Protein AF-T1AXF8-F1 (afdb_monomer)

Mean predicted aligned error: 5.65 Å

pLDDT: mean 91.56, std 10.13, range [46.75, 98.69]

Nearest PDB structures (foldseek):
  6xp2-assembly1_A  TM=9.224E-01  e=2.273E-07  Homo sapiens
  6xp0-assembly1_A-2  TM=9.228E-01  e=2.417E-07  Homo sapiens
  5uax-assembly1_C  TM=9.227E-01  e=3.486E-07  Homo sapiens
  5uax-assembly1_E  TM=9.226E-01  e=3.706E-07  Homo sapiens
  6lhm-assembly2_B  TM=9.107E-01  e=6.825E-07  Homo sapiens

InterPro domains:
  IPR008927 6-phosphogluconate dehydrogenase-like, C-terminal domain superfamily [SSF48179] (30-136)
  IPR029036 Pyrroline-5-carboxylate reductase, dimerisation domain [PF14748] (31-134)

Solvent-accessible surface area (backbone atoms only — not comparable to full-atom values): 8356 Å² total; per-residue (Å²): 87,70,65,98,60,93,71,56,70,72,59,46,52,50,52,47,56,61,50,42,79,81,40,91,77,55,84,48,92,50,71,72,51,54,34,53,46,36,23,51,63,68,46,30,62,57,56,54,52,50,51,46,52,53,49,26,52,51,39,33,73,76,71,42,56,62,71,60,26,47,52,52,47,50,52,51,49,54,55,52,49,54,56,59,69,71,60,88,63,56,71,70,51,60,56,50,76,70,34,51,90,92,32,71,53,39,54,53,51,53,50,42,59,77,66,44,47,70,57,52,52,52,51,54,41,46,52,43,27,53,51,43,52,61,68,70,46,76,81,75,78,77,75,130

Foldseek 3Di:
DEDPDDDDPVVVVVVCVVCVVVHDDDYDPDPLVVLLCCLCPVCVVVVLVVVLVVQLVVCVVVPDDSVVSNVVSVVVVVVLVVVVVVPPDDPVVSLVVPDDVVDPSVVVVVVCVVVVVVVVVVVSSVVSSVVSVVVPDDPPPPDD

Organism: NCBI:txid410659

Structure (mmCIF, N/CA/C/O backbone):
data_AF-T1AXF8-F1
#
_entry.id   AF-T1AXF8-F1
#
loop_
_atom_site.group_PDB
_atom_site.id
_atom_site.type_symbol
_atom_site.label_atom_id
_atom_site.label_alt_id
_atom_site.label_comp_id
_atom_site.label_asym_id
_atom_site.label_entity_id
_atom_site.label_seq_id
_atom_site.pdbx_PDB_ins_code
_atom_site.Cartn_x
_atom_site.Cartn_y
_atom_site.Cartn_z
_atom_site.occupancy
_atom_site.B_iso_or_equiv
_atom_site.auth_seq_id
_atom_site.auth_comp_id
_atom_site.auth_asym_id
_atom_site.auth_atom_id
_atom_site.pdbx_PDB_model_num
ATOM 1 N N . VAL A 1 1 ? 12.936 1.265 -15.529 1.00 89.38 1 VAL A N 1
ATOM 2 C CA . VAL A 1 1 ? 13.388 1.410 -16.930 1.00 89.38 1 VAL A CA 1
ATOM 3 C C . VAL A 1 1 ? 14.036 0.109 -17.351 1.00 89.38 1 VAL A C 1
ATOM 5 O O . VAL A 1 1 ? 14.789 -0.447 -16.563 1.00 89.38 1 VAL A O 1
ATOM 8 N N . TYR A 1 2 ? 13.722 -0.379 -18.545 1.00 91.50 2 TYR A N 1
ATOM 9 C CA . TYR A 1 2 ? 14.342 -1.549 -19.163 1.00 91.50 2 TYR A CA 1
ATOM 10 C C . TYR A 1 2 ? 14.780 -1.170 -20.583 1.00 91.50 2 TYR A C 1
ATOM 12 O O . TYR A 1 2 ? 14.145 -0.313 -21.200 1.00 91.50 2 TYR A O 1
ATOM 20 N N . ALA A 1 3 ? 15.855 -1.781 -21.073 1.00 91.06 3 ALA A N 1
ATOM 21 C CA . ALA A 1 3 ? 16.312 -1.666 -22.451 1.00 91.06 3 ALA A CA 1
ATOM 22 C C . ALA A 1 3 ? 16.822 -3.037 -22.914 1.00 91.06 3 ALA A C 1
ATOM 24 O O . ALA A 1 3 ? 17.546 -3.696 -22.167 1.00 91.06 3 ALA A O 1
ATOM 25 N N . SER A 1 4 ? 16.442 -3.448 -24.126 1.00 87.75 4 SER A N 1
ATOM 26 C CA . SER A 1 4 ? 16.869 -4.716 -24.735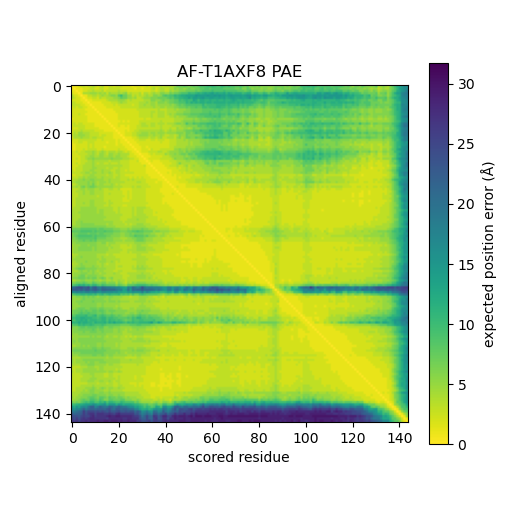 1.00 87.75 4 SER A CA 1
ATOM 27 C C . SER A 1 4 ? 18.372 -4.757 -25.001 1.00 87.75 4 SER A C 1
ATOM 29 O O . SER A 1 4 ? 19.001 -5.804 -24.866 1.00 87.75 4 SER A O 1
ATOM 31 N N . ASP A 1 5 ? 18.943 -3.603 -25.342 1.00 90.50 5 ASP A N 1
ATOM 32 C CA . ASP A 1 5 ? 20.342 -3.437 -25.712 1.00 90.50 5 ASP A CA 1
ATOM 33 C C . ASP A 1 5 ? 21.063 -2.484 -24.748 1.00 90.50 5 ASP A C 1
ATOM 35 O O . ASP A 1 5 ? 20.427 -1.625 -24.121 1.00 90.50 5 ASP A O 1
ATOM 39 N N . PRO A 1 6 ? 22.402 -2.589 -24.625 1.00 88.50 6 PRO A N 1
ATOM 40 C CA . PRO A 1 6 ? 23.186 -1.652 -23.834 1.00 88.50 6 PRO A CA 1
ATOM 41 C C . PRO A 1 6 ? 22.953 -0.202 -24.277 1.00 88.50 6 PRO A C 1
ATOM 43 O O . PRO A 1 6 ? 23.195 0.167 -25.425 1.00 88.50 6 PRO A O 1
ATOM 46 N N . VAL A 1 7 ? 22.521 0.635 -23.335 1.00 92.62 7 VAL A N 1
ATOM 47 C CA . VAL A 1 7 ? 22.321 2.073 -23.548 1.00 92.62 7 VAL A CA 1
ATOM 48 C C . VAL A 1 7 ? 23.626 2.809 -23.254 1.00 92.62 7 VAL A C 1
ATOM 50 O O . VAL A 1 7 ? 24.242 2.588 -22.209 1.00 92.62 7 VAL A O 1
ATOM 53 N N . ALA A 1 8 ? 24.050 3.698 -24.154 1.00 94.94 8 ALA A N 1
ATOM 54 C CA . ALA A 1 8 ? 25.254 4.498 -23.959 1.00 94.94 8 ALA A CA 1
ATOM 55 C C . ALA A 1 8 ? 25.118 5.441 -22.747 1.00 94.94 8 ALA A C 1
ATOM 57 O O . ALA A 1 8 ? 24.046 5.976 -22.468 1.00 94.94 8 ALA A O 1
ATOM 58 N N . GLU A 1 9 ? 26.224 5.701 -22.046 1.00 94.56 9 GLU A N 1
ATOM 59 C CA . GLU A 1 9 ? 26.246 6.536 -20.831 1.00 94.56 9 GLU A CA 1
ATOM 60 C C . GLU A 1 9 ? 25.600 7.933 -20.972 1.00 94.56 9 GLU A C 1
ATOM 62 O O . GLU A 1 9 ? 24.913 8.372 -20.044 1.00 94.56 9 GLU A O 1
ATOM 67 N N . PRO A 1 10 ? 25.766 8.676 -22.088 1.00 96.19 10 PRO A N 1
ATOM 68 C CA . PRO A 1 10 ? 25.062 9.946 -22.274 1.00 96.19 10 PRO A CA 1
ATOM 69 C C . PRO A 1 10 ? 23.535 9.789 -22.273 1.00 96.19 10 PRO A C 1
ATOM 71 O O . PRO A 1 10 ? 22.850 10.543 -21.581 1.00 96.19 10 PRO A O 1
ATOM 74 N N . ASP A 1 11 ? 23.019 8.781 -22.977 1.00 95.75 11 ASP A N 1
ATOM 75 C CA . ASP A 1 11 ? 21.581 8.522 -23.092 1.00 95.75 11 ASP A CA 1
ATOM 76 C C . ASP A 1 11 ? 21.013 7.992 -21.776 1.00 95.75 11 ASP A C 1
ATOM 78 O O . ASP A 1 11 ? 19.934 8.399 -21.345 1.00 95.75 11 ASP A O 1
ATOM 82 N N . ARG A 1 12 ? 21.779 7.148 -21.075 1.00 94.44 12 ARG A N 1
ATOM 83 C CA . ARG A 1 12 ? 21.417 6.647 -19.748 1.00 94.44 12 ARG A CA 1
ATOM 84 C C . ARG A 1 12 ? 21.197 7.794 -18.761 1.00 94.44 12 ARG A C 1
ATOM 86 O O . ARG A 1 12 ? 20.160 7.841 -18.103 1.00 94.44 12 ARG A O 1
ATOM 93 N N . ARG A 1 13 ? 22.130 8.753 -18.710 1.00 94.56 13 ARG A N 1
ATOM 94 C CA . ARG A 1 13 ? 22.019 9.946 -17.852 1.00 94.56 13 ARG A CA 1
ATOM 95 C C . ARG A 1 13 ? 20.860 10.851 -18.250 1.00 94.56 13 ARG A C 1
ATOM 97 O O . ARG A 1 13 ? 20.210 11.413 -17.372 1.00 94.56 13 ARG A O 1
ATOM 104 N N . LEU A 1 14 ? 20.586 10.989 -19.548 1.00 95.50 14 LEU A N 1
ATOM 105 C CA . LEU A 1 14 ? 19.428 11.743 -20.026 1.00 95.50 14 LEU A CA 1
ATOM 106 C C . LEU A 1 14 ? 18.118 11.109 -19.535 1.00 95.50 14 LEU A C 1
ATOM 108 O O . LEU A 1 14 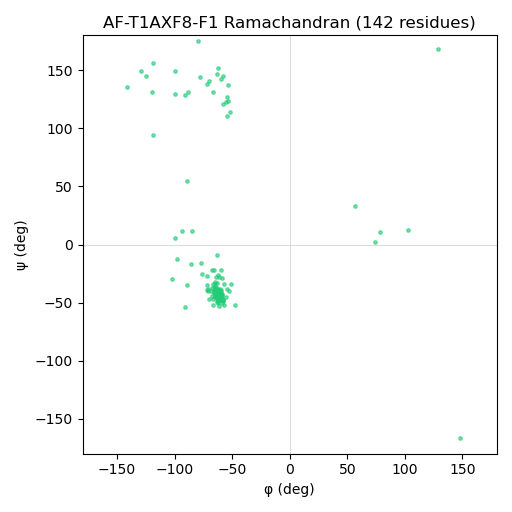? 17.271 11.806 -18.981 1.00 95.50 14 LEU A O 1
ATOM 112 N N . ILE A 1 15 ? 17.974 9.790 -19.685 1.00 94.69 15 ILE A N 1
ATOM 113 C CA . ILE A 1 15 ? 16.805 9.028 -19.225 1.00 94.69 15 ILE A CA 1
ATOM 114 C C . ILE A 1 15 ? 16.638 9.160 -17.705 1.00 94.69 15 ILE A C 1
ATOM 116 O O . ILE A 1 15 ? 15.545 9.464 -17.227 1.00 94.69 15 ILE A O 1
ATOM 120 N N . GLU A 1 16 ? 17.715 8.977 -16.940 1.00 94.94 16 GLU A N 1
ATOM 121 C CA . GLU A 1 16 ? 17.695 9.134 -15.482 1.00 94.94 16 GLU A CA 1
ATOM 122 C C . GLU A 1 16 ? 17.317 10.556 -15.057 1.00 94.94 16 GLU A C 1
ATOM 124 O O . GLU A 1 16 ? 16.533 10.716 -14.126 1.00 94.94 16 GLU A O 1
ATOM 129 N N . GLY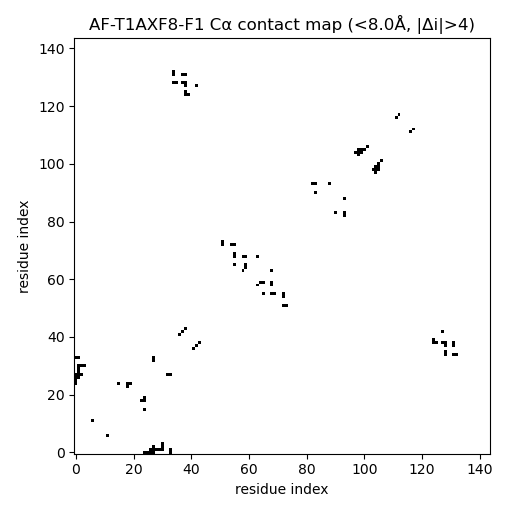 A 1 17 ? 17.812 11.582 -15.755 1.00 94.88 17 GLY A N 1
ATOM 130 C CA . GLY A 1 17 ? 17.450 12.974 -15.495 1.00 94.88 17 GLY A CA 1
ATOM 131 C C . GLY A 1 17 ? 15.969 13.259 -15.753 1.00 94.88 17 GLY A C 1
ATOM 132 O O . GLY A 1 17 ? 15.316 13.893 -14.929 1.00 94.88 17 GLY A O 1
ATOM 133 N N . LEU A 1 18 ? 15.422 12.751 -16.861 1.00 94.69 18 LEU A N 1
ATOM 134 C CA . LEU A 1 18 ? 14.017 12.948 -17.227 1.00 94.69 18 LEU A CA 1
ATOM 135 C C . LEU A 1 18 ? 13.062 12.257 -16.247 1.00 94.69 18 LEU A C 1
ATOM 137 O O . LEU A 1 18 ? 12.146 12.888 -15.721 1.00 94.69 18 LEU A O 1
ATOM 141 N N . PHE A 1 19 ? 13.274 10.967 -15.977 1.00 93.19 19 PHE A N 1
ATOM 142 C CA . PHE A 1 19 ? 12.404 10.216 -15.066 1.00 93.19 19 PHE A CA 1
ATOM 143 C C . PHE A 1 19 ? 12.667 10.545 -13.594 1.00 93.19 19 PHE A C 1
ATOM 145 O O . PHE A 1 19 ? 11.753 10.438 -12.778 1.00 93.19 19 PHE A O 1
ATOM 152 N N . GLY A 1 20 ? 13.874 11.003 -13.256 1.00 91.88 20 GLY A N 1
ATOM 153 C CA . GLY A 1 20 ? 14.254 11.417 -11.907 1.00 91.88 20 GLY A CA 1
ATOM 154 C C . GLY A 1 20 ? 13.389 12.550 -11.352 1.00 91.88 20 GLY A C 1
ATOM 155 O O . GLY A 1 20 ? 13.151 12.605 -10.148 1.00 91.88 20 GLY A O 1
ATOM 156 N N . CYS A 1 21 ? 12.842 13.409 -12.219 1.00 92.12 21 CYS A N 1
ATOM 157 C CA . CYS A 1 21 ? 11.890 14.450 -11.824 1.00 92.12 21 CYS A CA 1
ATOM 158 C C . CYS A 1 21 ? 10.555 13.894 -11.298 1.00 92.12 21 CYS A C 1
ATOM 160 O O . CYS A 1 21 ? 9.846 14.598 -10.583 1.00 92.12 21 CYS A O 1
ATOM 162 N N . LEU A 1 22 ? 10.204 12.654 -11.651 1.00 90.50 22 LEU A N 1
ATOM 163 C CA . LEU A 1 22 ? 8.957 11.996 -11.247 1.00 90.50 22 LEU A CA 1
ATOM 164 C C . LEU A 1 22 ? 9.145 11.059 -10.047 1.00 90.50 22 LEU A C 1
ATOM 166 O O . LEU A 1 22 ? 8.163 10.607 -9.460 1.00 90.50 22 LEU A O 1
ATOM 170 N N . GLY A 1 23 ? 10.390 10.752 -9.676 1.00 89.56 23 GLY A N 1
ATOM 171 C CA . GLY A 1 23 ? 10.708 9.882 -8.552 1.00 89.56 23 GLY A CA 1
ATOM 172 C C . GLY A 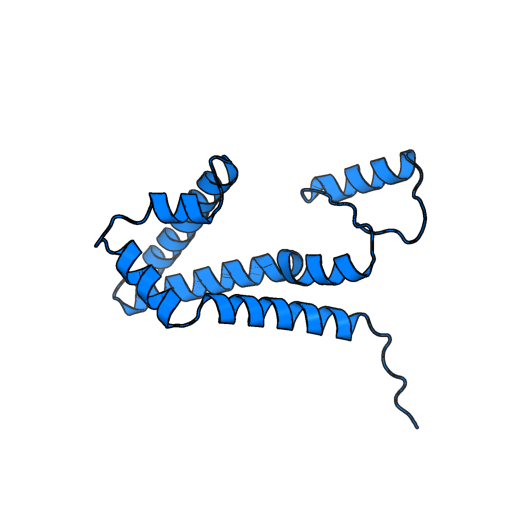1 23 ? 11.988 9.077 -8.755 1.00 89.56 23 GLY A C 1
ATOM 173 O O . GLY A 1 23 ? 12.799 9.343 -9.638 1.00 89.56 23 GLY A O 1
ATOM 174 N N . LYS A 1 24 ? 12.180 8.063 -7.905 1.00 91.25 24 LYS A N 1
ATOM 175 C CA . LYS A 1 24 ? 13.352 7.180 -7.973 1.00 91.25 24 LYS A CA 1
ATOM 176 C C . LYS A 1 24 ? 13.317 6.338 -9.251 1.00 91.25 24 LYS A C 1
ATOM 178 O O . LYS A 1 24 ? 12.318 5.683 -9.542 1.00 91.25 24 LYS A O 1
ATOM 183 N N . VAL A 1 25 ? 14.437 6.312 -9.970 1.00 92.50 25 VAL A N 1
ATOM 184 C CA . VAL A 1 25 ? 14.605 5.533 -11.201 1.00 92.50 25 VAL A CA 1
ATOM 185 C C . VAL A 1 25 ? 15.347 4.237 -10.892 1.00 92.50 25 VAL A C 1
ATOM 187 O O . VAL A 1 25 ? 16.414 4.251 -10.286 1.00 92.50 25 VAL A O 1
ATOM 190 N N . PHE A 1 26 ? 14.787 3.114 -11.341 1.00 92.44 26 PHE A N 1
ATOM 191 C CA . PHE A 1 26 ? 15.400 1.792 -11.227 1.00 92.44 26 PHE A CA 1
ATOM 192 C C . PHE A 1 26 ? 15.610 1.198 -12.618 1.00 92.44 26 PHE A C 1
ATOM 194 O O . PHE A 1 26 ? 14.682 1.189 -13.433 1.00 92.44 26 PHE A O 1
ATOM 201 N N . TRP A 1 27 ? 16.815 0.695 -12.882 1.00 93.00 27 TRP A N 1
ATOM 202 C CA . TRP A 1 27 ? 17.127 -0.052 -14.099 1.00 93.00 27 TRP A CA 1
ATOM 203 C C . TRP A 1 27 ? 16.899 -1.540 -13.869 1.00 93.00 27 TRP A C 1
ATOM 205 O O . TRP A 1 27 ? 17.380 -2.100 -12.886 1.00 93.00 27 TRP A O 1
ATOM 215 N N . LEU A 1 28 ? 16.142 -2.149 -14.771 1.00 92.38 28 LEU A N 1
ATOM 216 C CA . LEU A 1 28 ? 15.784 -3.559 -14.748 1.00 92.38 28 LEU A CA 1
ATOM 217 C C . LEU A 1 28 ? 16.687 -4.328 -15.708 1.00 92.38 28 LEU A C 1
ATOM 219 O O . LEU A 1 28 ? 17.139 -3.776 -16.712 1.00 92.38 28 LEU A O 1
ATOM 223 N N . VAL A 1 29 ? 16.951 -5.587 -15.375 1.00 88.81 29 VAL A N 1
ATOM 224 C CA . VAL A 1 29 ? 17.821 -6.481 -16.152 1.00 88.81 29 VAL A CA 1
ATOM 225 C C . VAL A 1 29 ? 17.014 -7.237 -17.203 1.00 88.81 29 VAL A C 1
ATOM 227 O O . VAL A 1 29 ? 17.504 -7.461 -18.303 1.00 88.81 29 VAL A O 1
ATOM 230 N N . GLU A 1 30 ? 15.772 -7.593 -16.880 1.00 88.81 30 GLU A N 1
ATOM 231 C CA . GLU A 1 30 ? 14.887 -8.373 -17.746 1.00 88.81 30 GLU A CA 1
ATOM 232 C C . GLU A 1 30 ? 13.570 -7.629 -17.973 1.00 88.81 30 GLU A C 1
ATOM 234 O O . GLU A 1 30 ? 13.049 -6.976 -17.063 1.00 88.81 30 GLU A O 1
ATOM 239 N N . GLU A 1 31 ? 13.004 -7.756 -19.174 1.00 85.94 31 GLU A N 1
ATOM 240 C CA . GLU A 1 31 ? 11.746 -7.095 -19.539 1.00 85.94 31 GLU A CA 1
ATOM 241 C C . GLU A 1 31 ? 10.587 -7.539 -18.642 1.00 85.94 31 GLU A C 1
ATOM 243 O O . GLU A 1 31 ? 9.787 -6.715 -18.202 1.00 85.94 31 GLU A O 1
ATOM 248 N N . ASP A 1 32 ? 10.548 -8.822 -18.273 1.00 85.94 32 ASP A N 1
ATOM 249 C CA . ASP A 1 32 ? 9.513 -9.394 -17.405 1.00 85.94 32 ASP A CA 1
ATOM 250 C C . ASP A 1 32 ? 9.449 -8.729 -16.020 1.00 85.94 32 ASP A C 1
ATOM 252 O O . ASP A 1 32 ? 8.399 -8.731 -15.362 1.00 85.94 32 ASP A O 1
ATOM 256 N N . GLN A 1 33 ? 10.537 -8.088 -15.580 1.00 91.06 33 GLN A N 1
ATOM 257 C CA . GLN A 1 33 ? 10.542 -7.304 -14.349 1.00 91.06 33 GLN A CA 1
ATOM 258 C C . GLN A 1 33 ? 9.667 -6.048 -14.456 1.00 91.06 33 GLN A C 1
ATOM 260 O O . GLN A 1 33 ? 9.213 -5.551 -13.426 1.00 91.06 33 GLN A O 1
ATOM 265 N N . LEU A 1 34 ? 9.365 -5.544 -15.660 1.00 88.50 34 LEU A N 1
ATOM 266 C CA . LEU A 1 34 ? 8.412 -4.444 -15.846 1.00 88.50 34 LEU A CA 1
ATOM 267 C C . LEU A 1 34 ? 7.012 -4.831 -15.369 1.00 88.50 34 LEU A C 1
ATOM 269 O O . LEU A 1 34 ? 6.352 -4.023 -14.716 1.00 88.50 34 LEU A O 1
ATOM 273 N N . ASN A 1 35 ? 6.573 -6.064 -15.632 1.00 88.69 35 ASN A N 1
ATOM 274 C CA . ASN A 1 35 ? 5.283 -6.559 -15.151 1.00 88.69 35 ASN A CA 1
ATOM 275 C C . ASN A 1 35 ? 5.274 -6.675 -13.621 1.00 88.69 35 ASN A C 1
ATOM 277 O O . ASN A 1 35 ? 4.297 -6.289 -12.979 1.00 88.69 35 ASN A O 1
ATOM 281 N N . LEU A 1 36 ? 6.380 -7.133 -13.021 1.00 90.19 36 LEU A N 1
ATOM 282 C CA . LEU A 1 36 ? 6.530 -7.200 -11.561 1.00 90.19 36 LEU A CA 1
ATOM 283 C C . LEU A 1 36 ? 6.469 -5.809 -10.918 1.00 90.19 36 LEU A C 1
ATOM 285 O O . LEU A 1 36 ? 5.728 -5.595 -9.959 1.00 90.19 36 LEU A O 1
ATOM 289 N N . VAL A 1 37 ? 7.224 -4.851 -11.461 1.00 90.56 37 VAL A N 1
ATOM 290 C CA . VAL A 1 37 ? 7.237 -3.469 -10.968 1.00 90.56 37 VAL A CA 1
ATOM 291 C C . VAL A 1 37 ? 5.865 -2.829 -11.155 1.00 90.56 37 VAL A C 1
ATOM 293 O O . VAL A 1 37 ? 5.350 -2.236 -10.217 1.00 90.56 37 VAL A O 1
ATOM 296 N N . THR A 1 38 ? 5.213 -3.008 -12.304 1.00 89.31 38 THR A N 1
ATOM 297 C CA . THR A 1 38 ? 3.862 -2.479 -12.554 1.00 89.31 38 THR A CA 1
ATOM 298 C C . THR A 1 38 ? 2.831 -3.040 -11.572 1.00 89.31 38 THR A C 1
ATOM 300 O O . THR A 1 38 ? 2.031 -2.280 -11.022 1.00 89.31 38 THR A O 1
ATOM 303 N N . ALA A 1 39 ? 2.867 -4.345 -11.292 1.00 92.44 39 ALA A N 1
ATOM 304 C CA . ALA A 1 39 ? 1.955 -4.979 -10.341 1.00 92.44 39 ALA A CA 1
ATOM 305 C C . ALA A 1 39 ? 2.120 -4.442 -8.912 1.00 92.44 39 ALA A C 1
ATOM 307 O O . ALA A 1 39 ? 1.141 -4.356 -8.172 1.00 92.44 39 ALA A O 1
ATOM 308 N N . LEU A 1 40 ? 3.343 -4.062 -8.528 1.00 93.12 40 LEU A N 1
ATOM 309 C CA . LEU A 1 40 ? 3.639 -3.562 -7.188 1.00 93.12 40 LEU A CA 1
ATOM 310 C C . LEU A 1 40 ? 3.512 -2.040 -7.068 1.00 93.12 40 LEU A C 1
ATOM 312 O O . LEU A 1 40 ? 2.826 -1.567 -6.172 1.00 93.12 40 LEU A O 1
ATOM 316 N N . SER A 1 41 ? 4.185 -1.267 -7.921 1.00 91.69 41 SER A N 1
ATOM 317 C CA . SER A 1 41 ? 4.279 0.196 -7.821 1.00 91.69 41 SER A CA 1
ATOM 318 C C . SER A 1 41 ? 3.362 0.940 -8.786 1.00 91.69 41 SER A C 1
ATOM 320 O O . SER A 1 41 ? 2.905 2.025 -8.446 1.00 91.69 41 SER A O 1
ATOM 322 N N . GLY A 1 42 ? 3.044 0.367 -9.950 1.00 90.50 42 GLY A N 1
ATOM 323 C CA . GLY A 1 42 ? 2.065 0.952 -10.874 1.00 90.50 42 GLY A CA 1
ATOM 324 C C . GLY A 1 42 ? 0.643 0.857 -10.317 1.00 90.50 42 GLY A C 1
ATOM 325 O O . GLY A 1 42 ? -0.086 1.843 -10.274 1.00 90.50 42 GLY A O 1
ATOM 326 N N . SER A 1 43 ? 0.285 -0.324 -9.811 1.00 94.44 43 SER A N 1
ATOM 327 C CA . SER A 1 43 ? -0.994 -0.572 -9.127 1.00 94.44 43 SER A CA 1
ATOM 328 C C . SER A 1 43 ? -0.948 -0.223 -7.632 1.00 94.44 43 SER A C 1
ATOM 330 O O . SER A 1 43 ? -1.986 -0.036 -7.002 1.00 94.44 43 SER A O 1
ATOM 332 N N . GLY A 1 44 ? 0.257 -0.086 -7.069 1.00 93.88 44 GLY A N 1
ATOM 333 C CA . GLY A 1 44 ? 0.515 0.167 -5.649 1.00 93.88 44 GLY A CA 1
ATOM 334 C C . GLY A 1 44 ? -0.323 1.276 -5.017 1.00 93.88 44 GLY A C 1
ATOM 335 O O . GLY A 1 44 ? -0.965 1.013 -4.000 1.00 93.88 44 GLY A O 1
ATOM 336 N N . PRO A 1 45 ? -0.372 2.493 -5.596 1.00 95.25 45 PRO A N 1
ATOM 337 C CA . PRO A 1 45 ? -1.169 3.586 -5.049 1.00 95.25 45 PRO A CA 1
ATOM 338 C C . PRO A 1 45 ? -2.639 3.215 -4.836 1.00 95.25 45 PRO A C 1
ATOM 340 O O . PRO A 1 45 ? -3.210 3.571 -3.809 1.00 95.25 45 PRO A O 1
ATOM 343 N N . ALA A 1 46 ? -3.236 2.434 -5.744 1.00 97.31 46 ALA A N 1
ATOM 344 C CA . ALA A 1 46 ? -4.618 1.984 -5.599 1.00 97.31 46 ALA A CA 1
ATOM 345 C C . ALA A 1 46 ? -4.796 1.048 -4.394 1.00 97.31 46 ALA A C 1
ATOM 347 O O . ALA A 1 46 ? -5.799 1.153 -3.697 1.00 97.31 46 ALA A O 1
ATOM 348 N N . TYR A 1 47 ? -3.816 0.188 -4.092 1.00 97.25 47 TYR A N 1
ATOM 349 C CA . TYR A 1 47 ? -3.861 -0.667 -2.900 1.00 97.25 47 TYR A CA 1
ATOM 350 C C . TYR A 1 47 ? -3.865 0.163 -1.613 1.00 97.25 47 TYR A C 1
ATOM 352 O O . TYR A 1 47 ? -4.636 -0.122 -0.698 1.00 97.25 47 TYR A O 1
ATOM 360 N N . PHE A 1 48 ? -3.035 1.211 -1.552 1.00 97.06 48 PHE A N 1
ATOM 361 C CA . PHE A 1 48 ? -2.998 2.122 -0.407 1.00 97.06 48 PHE A CA 1
ATOM 362 C C . PHE A 1 48 ? -4.297 2.916 -0.276 1.00 97.06 48 PHE A C 1
ATOM 364 O O . PHE A 1 48 ? -4.856 2.971 0.816 1.00 97.06 48 PHE A O 1
ATOM 371 N N . PHE A 1 49 ? -4.811 3.486 -1.369 1.00 97.69 49 PHE A N 1
ATOM 372 C CA . PHE A 1 49 ? -6.066 4.240 -1.333 1.00 97.69 49 PHE A CA 1
ATOM 373 C C . PHE A 1 49 ? -7.255 3.362 -0.958 1.00 97.69 49 PHE A C 1
ATOM 375 O O . PHE A 1 49 ? -8.057 3.775 -0.128 1.00 97.69 49 PHE A O 1
ATOM 382 N N . TYR A 1 50 ? -7.325 2.138 -1.483 1.00 98.25 50 TYR A N 1
ATOM 383 C CA . TYR A 1 50 ? -8.361 1.186 -1.101 1.00 98.25 50 TYR A CA 1
ATOM 384 C C . TYR A 1 50 ? -8.245 0.794 0.377 1.00 98.25 50 TYR A C 1
ATOM 386 O O . TYR A 1 50 ? -9.235 0.789 1.100 1.00 98.25 50 TYR A O 1
ATOM 394 N N . PHE A 1 51 ? -7.035 0.542 0.887 1.00 97.94 51 PHE A N 1
ATOM 395 C CA . PHE A 1 51 ? -6.845 0.290 2.318 1.00 97.94 51 PHE A CA 1
ATOM 396 C C . PHE A 1 51 ? -7.302 1.476 3.184 1.00 97.94 51 PHE A C 1
ATOM 398 O O . PHE A 1 51 ? -7.985 1.273 4.187 1.00 97.94 51 PHE A O 1
ATOM 405 N N . MET A 1 52 ? -6.966 2.707 2.789 1.00 98.31 52 MET A N 1
ATOM 406 C CA . MET A 1 52 ? -7.400 3.924 3.481 1.00 98.31 52 MET A CA 1
ATOM 407 C C . MET A 1 52 ? -8.924 4.092 3.445 1.00 98.31 52 MET A C 1
ATOM 409 O O . MET A 1 52 ? -9.522 4.387 4.475 1.00 98.31 52 MET A O 1
ATOM 413 N N . GLU A 1 53 ? -9.556 3.851 2.296 1.00 98.38 53 GLU A N 1
ATOM 414 C CA . GLU A 1 53 ? -11.015 3.856 2.134 1.00 98.38 53 GLU A CA 1
ATOM 415 C C . GLU A 1 53 ? -11.684 2.848 3.077 1.00 98.38 53 GLU A C 1
ATOM 417 O O . GLU A 1 53 ? -12.610 3.194 3.815 1.00 98.38 53 GLU A O 1
ATOM 422 N N . GLN A 1 54 ? -11.174 1.614 3.127 1.00 98.44 54 GLN A N 1
ATOM 423 C CA . GLN A 1 54 ? -11.703 0.583 4.017 1.00 98.44 54 GLN A CA 1
ATOM 424 C C . GLN A 1 54 ? -11.481 0.915 5.499 1.00 98.44 54 GLN A C 1
ATOM 426 O O . GLN A 1 54 ? -12.330 0.590 6.332 1.00 98.44 54 GLN A O 1
ATOM 431 N N . LEU A 1 55 ? -10.371 1.572 5.842 1.00 98.12 55 LEU A N 1
ATOM 432 C CA . LEU A 1 55 ? -10.086 1.998 7.210 1.00 98.12 55 LEU A CA 1
ATOM 433 C C . LEU A 1 55 ? -11.000 3.154 7.650 1.00 98.12 55 LEU A C 1
ATOM 435 O O . LEU A 1 55 ? -11.505 3.129 8.772 1.00 98.12 55 LEU A O 1
ATOM 439 N N . GLU A 1 56 ? -11.274 4.113 6.757 1.00 98.62 56 GLU A N 1
ATOM 440 C CA . GLU A 1 56 ? -12.262 5.182 6.972 1.00 98.62 56 GLU A CA 1
ATOM 441 C C . GLU A 1 56 ? -13.648 4.570 7.218 1.00 98.62 56 GLU A C 1
ATOM 443 O O . GLU A 1 56 ? -14.292 4.864 8.227 1.00 98.62 56 GLU A O 1
ATOM 448 N N . ALA A 1 57 ? -14.080 3.653 6.345 1.00 98.62 57 ALA A N 1
ATOM 449 C CA . ALA A 1 57 ? -15.365 2.973 6.474 1.00 98.62 57 ALA A CA 1
ATOM 450 C C . ALA A 1 57 ? -15.482 2.180 7.787 1.00 98.62 57 ALA A C 1
ATOM 452 O O . ALA A 1 57 ? -16.527 2.219 8.440 1.00 98.62 57 ALA A O 1
ATOM 453 N N . ALA A 1 58 ? -14.413 1.496 8.208 1.00 98.38 58 ALA A N 1
ATOM 454 C CA . ALA A 1 58 ? -14.380 0.762 9.470 1.00 98.38 58 ALA A CA 1
ATOM 455 C C . ALA A 1 58 ? -14.494 1.692 10.690 1.00 98.38 58 ALA A C 1
ATOM 457 O O . ALA A 1 58 ? -15.234 1.380 11.622 1.00 98.38 58 ALA A O 1
ATOM 458 N N . ALA A 1 59 ? -13.808 2.840 10.678 1.00 98.38 59 ALA A N 1
ATOM 459 C CA . ALA A 1 59 ? -13.902 3.837 11.744 1.00 98.38 59 ALA A CA 1
ATOM 460 C C . ALA A 1 59 ? -15.321 4.421 11.854 1.00 98.38 59 ALA A C 1
ATOM 462 O O . ALA A 1 59 ? -15.869 4.532 12.953 1.00 98.38 59 ALA A O 1
ATOM 463 N N . VAL A 1 60 ? -15.956 4.721 10.717 1.00 98.69 60 VAL A N 1
ATOM 464 C CA . VAL A 1 60 ? -17.354 5.178 10.681 1.00 98.69 60 VAL A CA 1
ATOM 465 C C . VAL A 1 60 ? -18.303 4.104 11.218 1.00 98.69 60 VAL A C 1
ATOM 467 O O . VAL A 1 60 ? -19.190 4.405 12.015 1.00 98.69 60 VAL A O 1
ATOM 470 N N . ALA A 1 61 ? -18.096 2.836 10.852 1.00 98.50 61 ALA A N 1
ATOM 471 C CA . ALA A 1 61 ? -18.939 1.727 11.301 1.00 98.50 61 ALA A CA 1
ATOM 472 C C . ALA A 1 61 ? -18.918 1.513 12.827 1.00 98.50 61 ALA A C 1
ATOM 474 O O . ALA A 1 61 ? -19.895 1.012 13.383 1.00 98.50 61 ALA A O 1
ATOM 475 N N . ILE A 1 62 ? -17.841 1.915 13.511 1.00 97.94 62 ILE A N 1
ATOM 476 C CA . ILE A 1 62 ? -17.740 1.874 14.980 1.00 97.94 62 ILE A CA 1
ATOM 477 C C . ILE A 1 62 ? -18.147 3.194 15.659 1.00 97.94 62 ILE A C 1
ATOM 479 O O . ILE A 1 62 ? -17.942 3.351 16.861 1.00 97.94 62 ILE A O 1
ATOM 483 N N . GLY A 1 63 ? -18.751 4.124 14.911 1.00 98.19 63 GLY A N 1
ATOM 484 C CA . GLY A 1 63 ? -19.385 5.334 15.441 1.00 98.19 63 GLY A CA 1
ATOM 485 C C . GLY A 1 63 ? -18.581 6.626 15.291 1.00 98.19 63 GLY A C 1
ATOM 486 O O . GLY A 1 63 ? -18.935 7.621 15.921 1.00 98.19 63 GLY A O 1
ATOM 487 N N . MET A 1 64 ? -17.509 6.638 14.492 1.00 98.19 64 MET A N 1
ATOM 488 C CA . MET A 1 64 ? -16.762 7.867 14.215 1.00 98.19 64 MET A CA 1
ATOM 489 C C . MET A 1 64 ? -17.479 8.741 13.177 1.00 98.19 64 MET A C 1
ATOM 491 O O . MET A 1 64 ? -18.066 8.239 12.220 1.00 98.19 64 MET A O 1
ATOM 495 N N . ASP A 1 65 ? -17.387 10.060 13.346 1.00 98.25 65 ASP A N 1
ATOM 496 C CA . ASP A 1 65 ? -17.744 11.009 12.292 1.00 98.25 65 ASP A CA 1
ATOM 497 C C . ASP A 1 65 ? -16.883 10.785 11.035 1.00 98.25 65 ASP A C 1
ATOM 499 O O . ASP A 1 65 ? -15.691 10.488 11.136 1.00 98.25 65 ASP A O 1
ATOM 503 N N . ARG A 1 66 ? -17.478 10.927 9.846 1.00 97.94 66 ARG A N 1
ATOM 504 C CA . ARG A 1 66 ? -16.800 10.629 8.576 1.00 97.94 66 ARG A CA 1
ATOM 505 C C . ARG A 1 66 ? -15.628 11.567 8.306 1.00 97.94 66 ARG A C 1
ATOM 507 O O . ARG A 1 66 ? -14.571 11.094 7.892 1.00 97.94 66 ARG A O 1
ATOM 514 N N . ASP A 1 67 ? -15.802 12.865 8.529 1.00 98.12 67 ASP A N 1
ATOM 515 C CA . ASP A 1 67 ? -14.761 13.848 8.225 1.00 98.12 67 ASP A CA 1
ATOM 516 C C . ASP A 1 67 ? -13.576 13.669 9.177 1.00 98.12 67 ASP A C 1
ATOM 518 O O . ASP A 1 67 ? -12.416 13.676 8.750 1.00 98.12 67 ASP A O 1
ATOM 522 N N . LEU A 1 68 ? -13.862 13.397 10.455 1.00 98.38 68 LEU A N 1
ATOM 523 C CA . LEU A 1 68 ? -12.832 13.035 11.424 1.00 98.38 68 LEU A CA 1
ATOM 524 C C . LEU A 1 68 ? -12.142 11.706 11.074 1.00 98.38 68 LEU A C 1
ATOM 526 O O . LEU A 1 68 ? -10.916 11.631 11.144 1.00 98.38 68 LEU A O 1
ATOM 530 N N . ALA A 1 69 ? -12.890 10.673 10.673 1.00 98.56 69 ALA A N 1
ATOM 531 C CA . ALA A 1 69 ? -12.329 9.382 10.267 1.00 98.56 69 ALA A CA 1
ATOM 532 C C . ALA A 1 69 ? -11.364 9.537 9.093 1.00 98.56 69 ALA A C 1
ATOM 534 O O . ALA A 1 69 ? -10.234 9.047 9.147 1.00 98.56 69 ALA A O 1
ATOM 535 N N . ARG A 1 70 ? -11.776 10.284 8.067 1.00 98.38 70 ARG A N 1
ATOM 536 C CA . ARG A 1 70 ? -10.950 10.589 6.900 1.00 98.38 70 ARG A CA 1
ATOM 537 C C . ARG A 1 70 ? -9.654 11.291 7.295 1.00 98.38 70 ARG A C 1
ATOM 539 O O . ARG A 1 70 ? -8.579 10.893 6.843 1.00 98.38 70 ARG A O 1
ATOM 546 N N . LEU A 1 71 ? -9.749 12.317 8.143 1.00 98.50 71 LEU A N 1
ATOM 547 C CA . LEU A 1 71 ? -8.586 13.066 8.616 1.00 98.50 71 LEU A CA 1
ATOM 548 C C . LEU A 1 71 ? -7.623 12.165 9.398 1.00 98.50 71 LEU A C 1
ATOM 550 O O . LEU A 1 71 ? -6.427 12.156 9.121 1.00 98.50 71 LEU A O 1
ATOM 554 N N . LEU A 1 72 ? -8.136 11.366 10.336 1.00 98.50 72 LEU A N 1
ATOM 555 C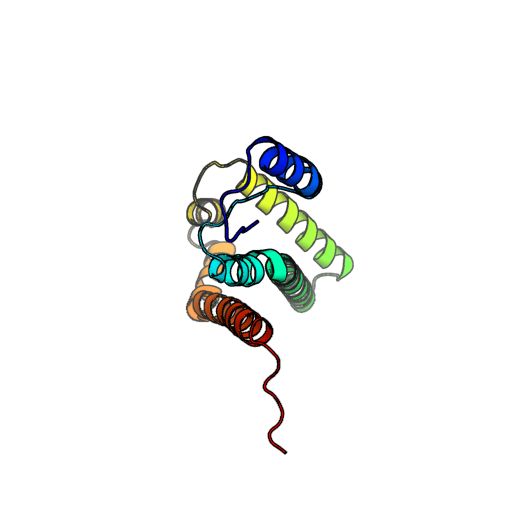 CA . LEU A 1 72 ? -7.310 10.469 11.145 1.00 98.50 72 LEU A CA 1
ATOM 556 C C . LEU A 1 72 ? -6.631 9.384 10.305 1.00 98.50 72 LEU A C 1
ATOM 558 O O . LEU A 1 72 ? -5.466 9.075 10.554 1.00 98.50 72 LEU A O 1
ATOM 562 N N . VAL A 1 73 ? -7.312 8.826 9.301 1.00 98.44 73 VAL A N 1
ATOM 563 C CA . VAL A 1 73 ? -6.715 7.857 8.367 1.00 98.44 73 VAL A CA 1
ATOM 564 C C . VAL A 1 73 ? -5.572 8.493 7.577 1.00 98.44 73 VAL A C 1
ATOM 566 O O . VAL A 1 73 ? -4.502 7.890 7.465 1.00 98.44 73 VAL A O 1
ATOM 569 N N . LEU A 1 74 ? -5.767 9.713 7.068 1.00 98.38 74 LEU A N 1
ATOM 570 C CA . LEU A 1 74 ? -4.738 10.441 6.327 1.00 98.38 74 LEU A CA 1
ATOM 571 C C . LEU A 1 74 ? -3.501 10.715 7.194 1.00 98.38 74 LEU A C 1
ATOM 573 O O . LEU A 1 74 ? -2.394 10.336 6.812 1.00 98.38 74 LEU A O 1
ATOM 577 N N . GLU A 1 75 ? -3.688 11.304 8.376 1.00 98.38 75 GLU A N 1
ATOM 578 C CA . GLU A 1 75 ? -2.593 11.626 9.301 1.00 98.38 75 GLU A CA 1
ATOM 579 C C . GLU A 1 75 ? -1.861 10.364 9.786 1.00 98.38 75 GLU A C 1
ATOM 581 O O . GLU A 1 75 ? -0.629 10.332 9.853 1.00 98.38 75 GLU A O 1
ATOM 586 N N . THR A 1 76 ? -2.600 9.278 10.045 1.00 97.19 76 THR A N 1
ATOM 587 C CA . THR A 1 76 ? -2.012 7.975 10.401 1.00 97.19 76 THR A CA 1
ATOM 588 C C . THR A 1 76 ? -1.132 7.439 9.273 1.00 97.19 76 THR A C 1
ATOM 590 O O . THR A 1 76 ? -0.032 6.941 9.530 1.00 97.19 76 THR A O 1
ATOM 593 N N . GLY A 1 77 ? -1.585 7.556 8.021 1.00 96.94 77 GLY A N 1
ATOM 594 C CA . GLY A 1 77 ? -0.812 7.175 6.842 1.00 96.94 77 GLY A CA 1
ATOM 595 C C . GLY A 1 77 ? 0.473 7.993 6.704 1.00 96.94 77 GLY A C 1
ATOM 596 O O . GLY A 1 77 ? 1.554 7.412 6.592 1.00 96.94 77 GLY A O 1
ATOM 597 N N . ILE A 1 78 ? 0.373 9.325 6.785 1.00 97.06 78 ILE A N 1
ATOM 598 C CA . ILE A 1 78 ? 1.517 10.247 6.695 1.00 97.06 78 ILE A CA 1
ATOM 599 C C . ILE A 1 78 ? 2.562 9.920 7.767 1.00 97.06 78 ILE A C 1
ATOM 601 O O . ILE A 1 78 ? 3.730 9.697 7.441 1.00 97.06 78 ILE A O 1
ATOM 605 N N . GLY A 1 79 ? 2.150 9.824 9.035 1.00 94.06 79 GLY A N 1
ATOM 606 C CA . GLY A 1 79 ? 3.059 9.525 10.143 1.00 94.06 79 GLY A CA 1
ATOM 607 C C . GLY A 1 79 ? 3.728 8.153 10.012 1.00 94.06 79 GLY A C 1
ATOM 608 O O . GLY A 1 79 ? 4.931 8.020 10.244 1.00 94.06 79 GLY A O 1
ATOM 609 N N . SER A 1 80 ? 2.974 7.139 9.576 1.00 94.50 80 SER A N 1
ATOM 610 C CA . SER A 1 80 ? 3.503 5.784 9.372 1.00 94.50 80 SER A CA 1
ATOM 611 C C . SER A 1 80 ? 4.543 5.734 8.252 1.00 94.50 80 SER A C 1
ATOM 613 O O . SER A 1 80 ? 5.573 5.073 8.396 1.00 94.50 80 SER A O 1
ATOM 615 N N . MET A 1 81 ? 4.302 6.440 7.143 1.00 93.81 81 MET A N 1
ATOM 616 C CA . MET A 1 81 ? 5.239 6.498 6.016 1.00 93.81 81 MET A CA 1
ATOM 617 C C . MET A 1 81 ? 6.484 7.317 6.342 1.00 93.81 81 MET A C 1
ATOM 619 O O . MET A 1 81 ? 7.584 6.872 6.023 1.00 93.81 81 MET A O 1
ATOM 623 N N . ALA A 1 82 ? 6.347 8.434 7.059 1.00 92.12 82 ALA A N 1
ATOM 624 C CA . ALA A 1 82 ? 7.493 9.203 7.541 1.00 92.12 82 ALA A CA 1
ATOM 625 C C . ALA A 1 82 ? 8.386 8.372 8.482 1.00 92.12 82 ALA A C 1
ATOM 627 O O . ALA A 1 82 ? 9.614 8.384 8.368 1.00 92.12 82 ALA A O 1
ATOM 628 N N . LEU A 1 83 ? 7.780 7.587 9.384 1.00 89.88 83 LEU A N 1
ATOM 629 C CA . LEU A 1 83 ? 8.526 6.677 10.253 1.00 89.88 83 LEU A CA 1
ATOM 630 C C . LEU A 1 83 ? 9.253 5.595 9.443 1.00 89.88 83 LEU A C 1
ATOM 632 O O . LEU A 1 83 ? 10.430 5.331 9.697 1.00 89.88 83 LEU A O 1
ATOM 636 N N . ALA A 1 84 ? 8.584 5.002 8.453 1.00 92.00 84 ALA A N 1
ATOM 637 C CA . ALA A 1 84 ? 9.184 4.004 7.576 1.00 92.00 84 ALA A CA 1
ATOM 638 C C . ALA A 1 84 ? 10.346 4.559 6.739 1.00 92.00 84 ALA A C 1
ATOM 640 O O . ALA A 1 84 ? 11.378 3.899 6.609 1.00 92.00 84 ALA A O 1
ATOM 641 N N . GLU A 1 85 ? 10.210 5.779 6.220 1.00 89.56 85 GLU A N 1
ATOM 642 C CA . GLU A 1 85 ? 11.250 6.450 5.438 1.00 89.56 85 GLU A CA 1
ATOM 643 C C . GLU A 1 85 ? 12.504 6.749 6.272 1.00 89.56 85 GLU A C 1
ATOM 645 O O . GLU A 1 85 ? 13.620 6.649 5.761 1.00 89.56 85 GLU A O 1
ATOM 650 N N . SER A 1 86 ? 12.351 7.016 7.576 1.00 84.12 86 SER A N 1
ATOM 651 C CA . SER A 1 86 ? 13.478 7.273 8.488 1.00 84.12 86 SER A CA 1
ATOM 652 C C . SER A 1 86 ? 14.445 6.084 8.669 1.00 84.12 86 SER A C 1
ATOM 654 O O . SER A 1 86 ? 15.522 6.241 9.249 1.00 84.12 86 SER A O 1
ATOM 656 N N . GLY A 1 87 ? 14.093 4.896 8.157 1.00 65.31 87 GLY A N 1
ATOM 657 C CA . GLY A 1 87 ? 15.051 3.831 7.846 1.00 65.31 87 GLY A CA 1
ATOM 658 C C . GLY A 1 87 ? 15.556 2.996 9.025 1.00 65.31 87 GLY A C 1
ATOM 659 O O . GLY A 1 87 ? 16.485 2.206 8.859 1.00 65.31 87 GLY A O 1
ATOM 660 N N . LYS A 1 88 ? 14.961 3.105 10.218 1.00 62.69 88 LYS A N 1
ATOM 661 C CA . LYS A 1 88 ? 15.392 2.346 11.409 1.00 62.69 88 LYS A CA 1
ATOM 662 C C . LYS A 1 88 ? 14.696 0.984 11.557 1.00 62.69 88 LYS A C 1
ATOM 664 O O . LYS A 1 88 ? 14.139 0.680 12.609 1.00 62.69 88 LYS A O 1
ATOM 669 N N . GLY A 1 89 ? 14.762 0.142 10.523 1.00 65.06 89 GLY A N 1
ATOM 670 C CA . GLY A 1 89 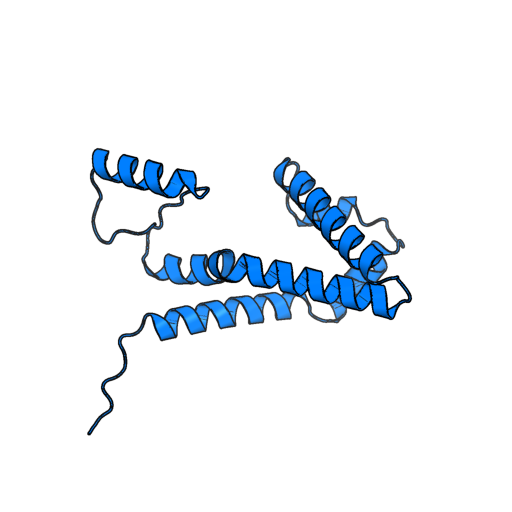? 14.403 -1.281 10.611 1.00 65.06 89 GLY A CA 1
ATOM 671 C C . GLY A 1 89 ? 13.419 -1.780 9.552 1.00 65.06 89 GLY A C 1
ATOM 672 O O . GLY A 1 89 ? 12.803 -1.012 8.822 1.00 65.06 89 GLY A O 1
ATOM 673 N N . ALA A 1 90 ? 13.276 -3.105 9.463 1.00 86.38 90 ALA A N 1
ATOM 674 C CA . ALA A 1 90 ? 12.294 -3.744 8.586 1.00 86.38 90 ALA A CA 1
ATOM 675 C C . ALA A 1 90 ? 10.856 -3.360 8.991 1.00 86.38 90 ALA A C 1
ATOM 677 O O . ALA A 1 90 ? 10.584 -3.182 10.176 1.00 86.38 90 ALA A O 1
ATOM 678 N N . PHE A 1 91 ? 9.901 -3.342 8.050 1.00 91.94 91 PHE A N 1
ATOM 679 C CA . PHE A 1 91 ? 8.484 -3.041 8.342 1.00 91.94 91 PHE A CA 1
ATOM 680 C C . PHE A 1 91 ? 7.899 -3.880 9.488 1.00 91.94 91 PHE A C 1
ATOM 682 O O . PHE A 1 91 ? 7.097 -3.391 10.282 1.00 91.94 91 PHE A O 1
ATOM 689 N N . ARG A 1 92 ? 8.346 -5.137 9.619 1.00 91.62 92 ARG A N 1
ATOM 690 C CA . ARG A 1 92 ? 7.997 -6.008 10.750 1.00 91.62 92 ARG A CA 1
ATOM 691 C C . ARG A 1 92 ? 8.344 -5.368 12.097 1.00 91.62 92 ARG A C 1
ATOM 693 O O . ARG A 1 92 ? 7.512 -5.414 12.995 1.00 91.62 92 ARG A O 1
ATOM 700 N N . HIS A 1 93 ? 9.533 -4.782 12.209 1.00 90.62 93 HIS A N 1
ATOM 701 C CA . HIS A 1 93 ? 10.014 -4.143 13.428 1.00 90.62 93 HIS A CA 1
ATOM 702 C C . HIS A 1 93 ? 9.213 -2.878 13.750 1.00 90.62 93 HIS A C 1
ATOM 704 O O . HIS A 1 93 ? 8.771 -2.711 14.881 1.00 90.62 93 HIS A O 1
ATOM 710 N N . LEU A 1 94 ? 8.944 -2.034 12.749 1.00 91.62 94 LEU A N 1
ATOM 711 C CA . LEU A 1 94 ? 8.115 -0.833 12.921 1.00 91.62 94 LEU A CA 1
ATOM 712 C C . LEU A 1 94 ? 6.708 -1.185 13.428 1.00 91.62 94 LEU A C 1
ATOM 714 O O . LEU A 1 94 ? 6.202 -0.560 14.355 1.00 91.62 94 LEU A O 1
ATOM 718 N N . ARG A 1 95 ? 6.102 -2.244 12.878 1.00 93.00 95 ARG A N 1
ATOM 719 C CA . ARG A 1 95 ? 4.814 -2.778 13.346 1.00 93.00 95 ARG A CA 1
ATOM 720 C C . ARG A 1 95 ? 4.881 -3.282 14.794 1.00 93.00 95 ARG A C 1
ATOM 722 O O . ARG A 1 95 ? 3.932 -3.089 15.544 1.00 93.00 95 ARG A O 1
ATOM 729 N N . GLU A 1 96 ? 5.967 -3.944 15.187 1.00 91.00 96 GLU A N 1
ATOM 730 C CA . GLU A 1 96 ? 6.160 -4.437 16.560 1.00 91.00 96 GLU A CA 1
ATOM 731 C C . GLU A 1 96 ? 6.327 -3.292 17.567 1.00 91.00 96 GLU A C 1
ATOM 733 O O . GLU A 1 96 ? 5.776 -3.364 18.661 1.00 91.00 96 GLU A O 1
ATOM 738 N N . GLN A 1 97 ? 7.005 -2.204 17.188 1.00 90.44 97 GLN A N 1
ATOM 739 C CA . GLN A 1 97 ? 7.185 -1.026 18.046 1.00 90.44 97 GLN A CA 1
ATOM 740 C C . GLN A 1 97 ? 5.863 -0.341 18.431 1.00 90.44 97 GLN A C 1
ATOM 742 O O . GLN A 1 97 ? 5.778 0.262 19.498 1.00 90.44 97 GLN A O 1
ATOM 747 N N . VAL A 1 98 ? 4.829 -0.448 17.592 1.00 90.56 98 VAL A N 1
ATOM 748 C CA . VAL A 1 98 ? 3.502 0.151 17.832 1.00 90.56 98 VAL A CA 1
ATOM 749 C C . VAL A 1 98 ? 2.472 -0.846 18.383 1.00 90.56 98 VAL A C 1
ATOM 751 O O . VAL A 1 98 ? 1.294 -0.513 18.535 1.00 90.56 98 VAL A O 1
ATOM 754 N N . ALA A 1 99 ? 2.894 -2.077 18.689 1.00 92.94 99 ALA A N 1
ATOM 755 C CA . ALA A 1 99 ? 2.038 -3.139 19.203 1.00 92.94 99 ALA A CA 1
ATOM 756 C C . ALA A 1 99 ? 2.492 -3.583 20.598 1.00 92.94 99 ALA A C 1
ATOM 758 O O . ALA A 1 99 ? 3.333 -4.467 20.752 1.00 92.94 99 ALA A O 1
ATOM 759 N N . SER A 1 100 ? 1.895 -2.999 21.638 1.00 92.31 100 SER A N 1
ATOM 760 C CA . SER A 1 100 ? 2.122 -3.454 23.010 1.00 92.31 100 SER A CA 1
ATOM 761 C C . SER A 1 100 ? 1.478 -4.832 23.258 1.00 92.31 100 SER A C 1
ATOM 763 O O . SER A 1 100 ? 0.364 -5.089 22.779 1.00 92.31 100 SER A O 1
ATOM 765 N N . PRO A 1 101 ? 2.133 -5.737 24.015 1.00 90.06 101 PRO A N 1
ATOM 766 C CA . PRO A 1 101 ? 1.536 -7.012 24.411 1.00 90.06 101 PRO A CA 1
ATOM 767 C C . PRO A 1 101 ? 0.191 -6.809 25.122 1.00 90.06 101 PRO A C 1
ATOM 769 O O . PRO A 1 101 ? 0.099 -6.041 26.076 1.00 90.06 101 PRO A O 1
ATOM 772 N N . GLY A 1 102 ? -0.860 -7.481 24.642 1.00 91.81 102 GLY A N 1
ATOM 773 C CA . GLY A 1 102 ? -2.223 -7.349 25.177 1.00 91.81 102 GLY A CA 1
ATOM 774 C C . GLY A 1 102 ? -2.951 -6.044 24.815 1.00 91.81 102 GLY A C 1
ATOM 775 O O . GLY A 1 102 ? -4.080 -5.849 25.254 1.00 91.81 102 GLY A O 1
ATOM 776 N N . GLY A 1 103 ? -2.337 -5.159 24.023 1.00 96.56 103 GLY A N 1
ATOM 777 C CA . GLY A 1 103 ? -2.935 -3.898 23.588 1.00 96.56 103 GLY A CA 1
ATOM 778 C C . GLY A 1 103 ? -3.925 -4.033 22.426 1.00 96.56 103 GLY A C 1
ATOM 779 O O . GLY A 1 103 ? -4.076 -5.089 21.806 1.00 96.56 103 GLY A O 1
ATOM 780 N N . THR A 1 104 ? -4.565 -2.915 22.080 1.00 96.31 104 THR A N 1
ATOM 781 C CA . THR A 1 104 ? -5.551 -2.826 20.988 1.00 96.31 104 THR A CA 1
ATOM 782 C C . THR A 1 104 ? -4.948 -3.186 19.627 1.00 96.31 104 THR A C 1
ATOM 784 O O . THR A 1 104 ? -5.532 -3.978 18.887 1.00 96.31 104 THR A O 1
ATOM 787 N N . THR A 1 105 ? -3.739 -2.698 19.322 1.00 95.81 105 THR A N 1
ATOM 788 C CA . THR A 1 105 ? -3.017 -3.034 18.083 1.00 95.81 105 THR A CA 1
ATOM 789 C C . THR A 1 105 ? -2.736 -4.534 17.981 1.00 95.81 105 THR A C 1
ATOM 791 O O . THR A 1 105 ? -2.905 -5.127 16.917 1.00 95.81 105 THR A O 1
ATOM 794 N N . ALA A 1 106 ? -2.347 -5.181 19.086 1.00 97.00 106 ALA A N 1
ATOM 795 C CA . ALA A 1 106 ? -2.073 -6.617 19.100 1.00 97.00 106 ALA A CA 1
ATOM 796 C C . ALA A 1 106 ? -3.341 -7.443 18.824 1.00 97.00 106 ALA A C 1
ATOM 798 O O . ALA A 1 106 ? -3.289 -8.412 18.063 1.00 97.00 106 ALA A O 1
ATOM 799 N N . ALA A 1 107 ? -4.487 -7.032 19.377 1.00 97.88 107 ALA A N 1
ATOM 800 C CA . ALA A 1 107 ? -5.775 -7.664 19.099 1.00 97.88 107 ALA A CA 1
ATOM 801 C C . ALA A 1 107 ? -6.171 -7.536 17.616 1.00 97.88 107 ALA A C 1
ATOM 803 O O . ALA A 1 107 ? -6.534 -8.536 16.991 1.00 97.88 107 ALA A O 1
ATOM 804 N N . ALA A 1 108 ? -6.024 -6.342 17.028 1.00 97.44 108 ALA A N 1
ATOM 805 C CA . ALA A 1 108 ? -6.303 -6.112 15.610 1.00 97.44 108 ALA A CA 1
ATOM 806 C C . ALA A 1 108 ? -5.398 -6.959 14.697 1.00 97.44 108 ALA A C 1
ATOM 808 O O . ALA A 1 108 ? -5.884 -7.638 13.793 1.00 97.44 108 ALA A O 1
ATOM 809 N N . LEU A 1 109 ? -4.087 -6.993 14.964 1.00 96.88 109 LEU A N 1
ATOM 810 C CA . LEU A 1 109 ? -3.129 -7.784 14.183 1.00 96.88 109 LEU A CA 1
ATOM 811 C C . LEU A 1 109 ? -3.388 -9.294 14.283 1.00 96.88 109 LEU A C 1
ATOM 813 O O . LEU A 1 109 ? -3.257 -10.000 13.285 1.00 96.88 109 LEU A O 1
ATOM 817 N N . SER A 1 110 ? -3.783 -9.789 15.459 1.00 96.94 110 SER A N 1
ATOM 818 C CA . SER A 1 110 ? -4.177 -11.192 15.646 1.00 96.94 110 SER A CA 1
ATOM 819 C C . SER A 1 110 ? -5.409 -11.548 14.809 1.00 96.94 110 SER A C 1
ATOM 821 O O . SER A 1 110 ? -5.449 -12.598 14.162 1.00 96.94 110 SER A O 1
ATOM 823 N N . HIS A 1 111 ? -6.392 -10.645 14.754 1.00 97.75 111 HIS A N 1
ATOM 824 C CA . HIS A 1 111 ? -7.563 -10.823 13.902 1.00 97.75 111 HIS A CA 1
ATOM 825 C C . HIS A 1 111 ? -7.190 -10.853 12.413 1.00 97.75 111 HIS A C 1
ATOM 827 O O . HIS A 1 111 ? -7.606 -11.769 11.708 1.00 97.75 111 HIS A O 1
ATOM 833 N N . LEU A 1 112 ? -6.369 -9.907 11.941 1.00 97.31 112 LEU A N 1
ATOM 834 C CA . LEU A 1 112 ? -5.906 -9.873 10.545 1.00 97.31 112 LEU A CA 1
ATOM 835 C C . LEU A 1 112 ? -5.132 -11.140 10.154 1.00 97.31 112 LEU A C 1
ATOM 837 O O . LEU A 1 112 ? -5.310 -11.649 9.051 1.00 97.31 112 LEU A O 1
ATOM 841 N N . ALA A 1 113 ? -4.307 -11.675 11.059 1.00 96.62 113 ALA A N 1
ATOM 842 C CA . ALA A 1 113 ? -3.574 -12.916 10.823 1.00 96.62 113 ALA A CA 1
ATOM 843 C C . ALA A 1 113 ? -4.514 -14.124 10.680 1.00 96.62 113 ALA A C 1
ATOM 845 O O . ALA A 1 113 ? -4.370 -14.906 9.747 1.00 96.62 113 ALA A O 1
ATOM 846 N N . ARG A 1 114 ? -5.507 -14.251 11.570 1.00 98.00 114 ARG A N 1
ATOM 847 C CA . ARG A 1 114 ? -6.539 -15.302 11.494 1.00 98.00 114 ARG A CA 1
ATOM 848 C C . ARG A 1 114 ? -7.421 -15.199 10.251 1.00 98.00 114 ARG A C 1
ATOM 850 O O . ARG A 1 114 ? -7.970 -16.206 9.829 1.00 98.00 114 ARG A O 1
ATOM 857 N N . ALA A 1 115 ? -7.594 -13.991 9.724 1.00 97.88 115 ALA A N 1
ATOM 858 C CA . ALA A 1 115 ? -8.344 -13.726 8.503 1.00 97.88 115 ALA A CA 1
ATOM 859 C C . ALA A 1 115 ? -7.495 -13.896 7.229 1.00 97.88 115 ALA A C 1
ATOM 861 O O . ALA A 1 115 ? -7.925 -13.460 6.166 1.00 97.88 115 ALA A O 1
ATOM 862 N N . GLU A 1 116 ? -6.289 -14.471 7.337 1.00 97.44 116 GLU A N 1
ATOM 863 C CA . GLU A 1 116 ? -5.411 -14.779 6.198 1.00 97.44 116 GLU A CA 1
ATOM 864 C C . GLU A 1 116 ? -5.088 -13.541 5.340 1.00 97.44 116 GLU A C 1
ATOM 866 O O . GLU A 1 116 ? -4.879 -13.615 4.130 1.00 97.44 116 GLU A O 1
ATOM 871 N N . PHE A 1 117 ? -5.000 -12.363 5.973 1.00 97.19 117 PHE A N 1
ATOM 872 C CA . PHE A 1 117 ? -4.779 -11.096 5.267 1.00 97.19 117 PHE A CA 1
ATOM 873 C C . PHE A 1 117 ? -3.498 -11.104 4.415 1.00 97.19 117 PHE A C 1
ATOM 875 O O . PHE A 1 117 ? -3.460 -10.511 3.342 1.00 97.19 117 PHE A O 1
ATOM 882 N N . SER A 1 118 ? -2.454 -11.807 4.867 1.00 95.88 118 SER A N 1
ATOM 883 C CA . SER A 1 118 ? -1.217 -11.973 4.092 1.00 95.88 118 SER A CA 1
ATOM 884 C C . SER A 1 118 ? -1.474 -12.656 2.747 1.00 95.88 118 SER A C 1
ATOM 886 O O . SER A 1 118 ? -0.952 -12.212 1.725 1.00 95.88 118 SER A O 1
ATOM 888 N N . ASP A 1 119 ? -2.297 -13.701 2.736 1.00 98.00 119 ASP A N 1
ATOM 889 C CA . ASP A 1 119 ? -2.591 -14.472 1.530 1.00 98.00 119 ASP A CA 1
ATOM 890 C C . ASP A 1 119 ? -3.480 -13.671 0.576 1.00 98.00 119 ASP A C 1
ATOM 892 O O . ASP A 1 119 ? -3.257 -13.689 -0.635 1.00 98.00 119 ASP A O 1
ATOM 896 N N . LEU A 1 120 ? -4.401 -12.864 1.117 1.00 97.62 120 LEU A N 1
ATOM 897 C CA . LEU A 1 120 ? -5.200 -11.919 0.335 1.00 97.62 120 LEU A CA 1
ATOM 898 C C . LEU A 1 120 ? -4.323 -10.904 -0.414 1.00 97.62 120 LEU A C 1
ATOM 900 O O . LEU A 1 120 ? -4.539 -10.662 -1.601 1.00 97.62 120 LEU A O 1
ATOM 904 N N . ILE A 1 121 ? -3.315 -10.328 0.252 1.00 96.94 121 ILE A N 1
ATOM 905 C CA . ILE A 1 121 ? -2.392 -9.378 -0.387 1.00 96.94 121 ILE A CA 1
ATOM 906 C C . ILE A 1 121 ? -1.568 -10.067 -1.480 1.00 96.94 121 ILE A C 1
ATOM 908 O O . ILE A 1 121 ? -1.423 -9.517 -2.573 1.00 96.94 121 ILE A O 1
ATOM 912 N N . VAL A 1 122 ? -1.072 -11.284 -1.228 1.00 97.50 122 VAL A N 1
ATOM 913 C CA . VAL A 1 122 ? -0.349 -12.069 -2.243 1.00 97.50 122 VAL A CA 1
ATOM 914 C C . VAL A 1 122 ? -1.236 -12.337 -3.458 1.00 97.50 122 VAL A C 1
ATOM 916 O O . VAL A 1 122 ? -0.784 -12.161 -4.591 1.00 97.50 122 VAL A O 1
ATOM 919 N N . ALA A 1 123 ? -2.493 -12.726 -3.241 1.00 97.69 123 ALA A N 1
ATOM 920 C CA . ALA A 1 12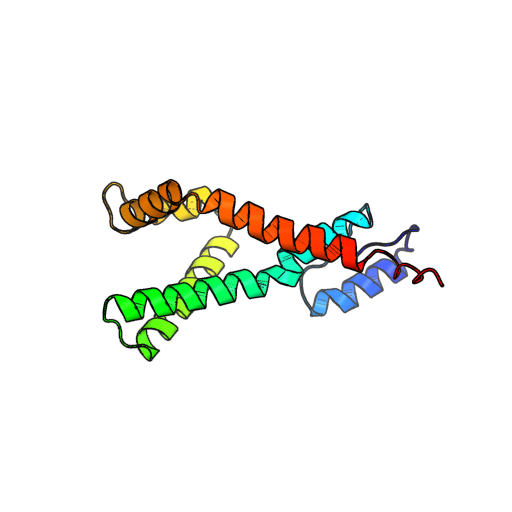3 ? -3.444 -12.988 -4.313 1.00 97.69 123 ALA A CA 1
ATOM 921 C C . ALA A 1 123 ? -3.749 -11.722 -5.133 1.00 97.69 123 ALA A C 1
ATOM 923 O O . ALA A 1 123 ? -3.734 -11.774 -6.361 1.00 97.69 123 ALA A O 1
ATOM 924 N N . ALA A 1 124 ? -3.952 -10.576 -4.474 1.00 96.56 124 ALA A N 1
ATOM 925 C CA . ALA A 1 124 ? -4.229 -9.303 -5.139 1.00 96.56 124 ALA A CA 1
ATOM 926 C C . ALA A 1 124 ? -3.062 -8.842 -6.031 1.00 96.56 124 ALA A C 1
ATOM 928 O O . ALA A 1 124 ? -3.263 -8.515 -7.202 1.00 96.56 124 ALA A O 1
ATOM 929 N N . VAL A 1 125 ? -1.829 -8.877 -5.512 1.00 96.62 125 VAL A N 1
ATOM 930 C CA . VAL A 1 125 ? -0.634 -8.497 -6.287 1.00 96.62 125 VAL A CA 1
ATOM 931 C C . VAL A 1 125 ? -0.398 -9.472 -7.442 1.00 96.62 125 VAL A C 1
ATOM 933 O O . VAL A 1 125 ? -0.049 -9.051 -8.546 1.00 96.62 125 VAL A O 1
ATOM 936 N N . ARG A 1 126 ? -0.624 -10.773 -7.221 1.00 96.50 126 ARG A N 1
ATOM 937 C CA . ARG A 1 126 ? -0.527 -11.792 -8.273 1.00 96.50 126 ARG A CA 1
ATOM 938 C C . ARG A 1 126 ? -1.535 -11.549 -9.394 1.00 96.50 126 ARG A C 1
ATOM 940 O O . ARG A 1 126 ? -1.142 -11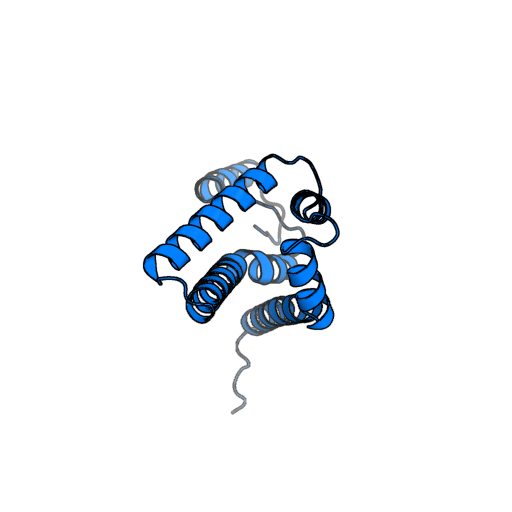.607 -10.553 1.00 96.50 126 ARG A O 1
ATOM 947 N N . ALA A 1 127 ? -2.781 -11.219 -9.064 1.00 96.31 127 ALA A N 1
ATOM 948 C CA . ALA A 1 127 ? -3.803 -10.916 -10.061 1.00 96.31 127 ALA A CA 1
ATOM 949 C C . ALA A 1 127 ? -3.412 -9.709 -10.934 1.00 96.31 127 ALA A C 1
ATOM 951 O O . ALA A 1 127 ? -3.557 -9.754 -12.156 1.00 96.31 127 ALA A O 1
ATOM 952 N N . ALA A 1 128 ? -2.850 -8.652 -10.335 1.00 95.44 128 ALA A N 1
ATOM 953 C CA . ALA A 1 128 ? -2.335 -7.508 -11.089 1.00 95.44 128 ALA A CA 1
ATOM 954 C C . ALA A 1 128 ? -1.154 -7.892 -11.997 1.00 95.44 128 ALA A C 1
ATOM 956 O O . ALA A 1 128 ? -1.083 -7.449 -13.144 1.00 95.44 128 ALA A O 1
ATOM 957 N N . TYR A 1 129 ? -0.250 -8.743 -11.507 1.00 94.62 129 TYR A N 1
ATOM 958 C CA . TYR A 1 129 ? 0.878 -9.254 -12.286 1.00 94.62 129 TYR A CA 1
ATOM 959 C C . TYR A 1 129 ? 0.431 -10.094 -13.486 1.00 94.62 129 TYR A C 1
ATOM 961 O O . TYR A 1 129 ? 0.874 -9.844 -14.606 1.00 94.62 129 TYR A O 1
ATOM 969 N N . GLU A 1 130 ? -0.467 -11.054 -13.273 1.00 94.25 130 GLU A N 1
ATOM 970 C CA . GLU A 1 130 ? -1.024 -11.902 -14.333 1.00 94.25 130 GLU A CA 1
ATOM 971 C C . GLU A 1 130 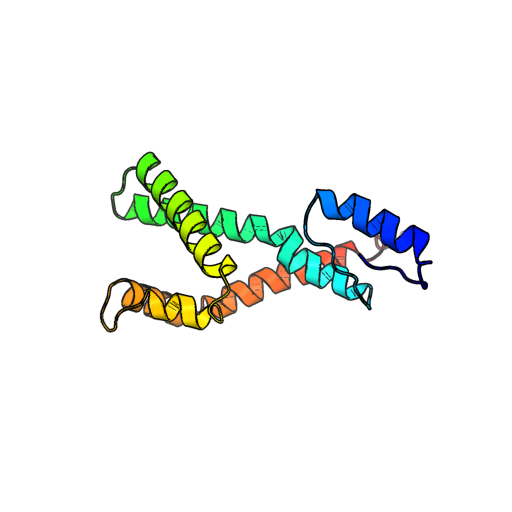? -1.741 -11.055 -15.383 1.00 94.25 130 GLU A C 1
ATOM 973 O O . GLU A 1 130 ? -1.467 -11.188 -16.575 1.00 94.25 130 GLU A O 1
ATOM 978 N N . ARG A 1 131 ? -2.545 -10.076 -14.946 1.00 93.12 131 ARG A N 1
ATOM 979 C CA . ARG A 1 131 ? -3.205 -9.158 -15.873 1.00 93.12 131 ARG A CA 1
ATOM 980 C C . ARG A 1 131 ? -2.214 -8.328 -16.689 1.00 93.12 131 ARG A C 1
ATOM 982 O O . ARG A 1 131 ? -2.443 -8.119 -17.879 1.00 93.12 131 ARG A O 1
ATOM 989 N N . GLY A 1 132 ? -1.131 -7.856 -16.071 1.00 89.62 132 GLY A N 1
ATOM 990 C CA . GLY A 1 132 ? -0.056 -7.152 -16.772 1.00 89.62 132 GLY A CA 1
ATOM 991 C C . GLY A 1 132 ? 0.578 -8.014 -17.865 1.00 89.62 132 GLY A C 1
ATOM 992 O O . GLY A 1 132 ? 0.743 -7.553 -18.993 1.00 89.62 132 GLY A O 1
ATOM 993 N N . ARG A 1 133 ? 0.835 -9.296 -17.571 1.00 90.31 133 ARG A N 1
ATOM 994 C CA . ARG A 1 133 ? 1.362 -10.252 -18.557 1.00 90.31 133 ARG A CA 1
ATOM 995 C C . ARG A 1 133 ? 0.400 -10.502 -19.712 1.00 90.31 133 ARG A C 1
ATOM 997 O O . ARG A 1 133 ? 0.848 -10.538 -20.852 1.00 90.31 133 ARG A O 1
ATOM 1004 N N . ASP A 1 134 ? -0.893 -10.653 -19.435 1.00 89.06 134 ASP A N 1
ATOM 1005 C CA . ASP A 1 134 ? -1.901 -10.864 -20.480 1.00 89.06 134 ASP A CA 1
ATOM 1006 C C . ASP A 1 134 ? -1.996 -9.664 -21.427 1.00 89.06 134 ASP A C 1
ATOM 1008 O O . ASP A 1 134 ? -2.176 -9.829 -22.629 1.00 89.06 134 ASP A O 1
ATOM 1012 N N . LEU A 1 135 ? -1.862 -8.446 -20.892 1.00 86.00 135 LEU A N 1
ATOM 1013 C CA . LEU A 1 135 ? -1.871 -7.209 -21.677 1.00 86.00 135 LEU A CA 1
ATOM 1014 C C . LEU A 1 135 ? -0.599 -7.008 -22.507 1.00 86.00 135 LEU A C 1
ATOM 1016 O O . LEU A 1 135 ? -0.647 -6.321 -23.525 1.00 86.00 135 LEU A O 1
ATOM 1020 N N . ALA A 1 136 ? 0.526 -7.575 -22.072 1.00 82.56 136 ALA A N 1
ATOM 1021 C CA . ALA A 1 136 ? 1.790 -7.522 -22.801 1.00 82.56 136 ALA A CA 1
ATOM 1022 C C . ALA A 1 136 ? 1.834 -8.503 -23.987 1.00 82.56 136 ALA A C 1
ATOM 1024 O O . ALA A 1 136 ? 2.689 -8.365 -24.863 1.00 82.56 136 ALA A O 1
ATOM 1025 N N . GLN A 1 137 ? 0.926 -9.485 -24.043 1.00 78.25 137 GLN A N 1
ATOM 1026 C CA . GLN A 1 137 ? 0.799 -10.350 -25.212 1.00 78.25 137 GLN A CA 1
ATOM 1027 C C . GLN A 1 137 ? 0.175 -9.565 -26.376 1.00 78.25 137 GLN A C 1
ATOM 1029 O O . GLN A 1 137 ? -0.786 -8.818 -26.170 1.00 78.25 137 GLN A O 1
ATOM 1034 N N . PRO A 1 138 ? 0.681 -9.727 -27.613 1.00 64.50 138 PRO A N 1
ATOM 1035 C CA . PRO A 1 138 ? 0.040 -9.129 -28.775 1.00 64.50 138 PRO A CA 1
ATOM 1036 C C . PRO A 1 138 ? -1.411 -9.630 -28.869 1.00 64.50 138 PRO A C 1
ATOM 1038 O O . PRO A 1 138 ? -1.672 -10.788 -28.527 1.00 64.50 138 PRO A O 1
ATOM 1041 N N . PRO A 1 139 ? -2.367 -8.791 -29.317 1.00 60.19 139 PRO A N 1
ATOM 1042 C CA . PRO A 1 139 ? -3.750 -9.220 -29.467 1.00 60.19 139 PRO A CA 1
ATOM 1043 C C . PRO A 1 139 ? -3.780 -10.478 -30.336 1.00 60.19 139 PRO A C 1
ATOM 1045 O O . PRO A 1 139 ? -3.256 -10.472 -31.450 1.00 60.19 139 PRO A O 1
ATOM 1048 N N . SER A 1 140 ? -4.354 -11.567 -29.815 1.00 59.41 140 SER A N 1
ATOM 1049 C CA . SER A 1 140 ? -4.515 -12.786 -30.599 1.00 59.41 140 SER A CA 1
ATOM 1050 C C . SER A 1 140 ? -5.325 -12.434 -31.841 1.00 59.41 140 SER A C 1
ATOM 1052 O O . SER A 1 140 ? -6.454 -11.954 -31.702 1.00 59.41 140 SER A O 1
ATOM 1054 N N . GLU A 1 141 ? -4.773 -12.660 -33.033 1.00 51.09 141 GLU A N 1
ATOM 1055 C CA . GLU A 1 141 ? -5.556 -12.605 -34.262 1.00 51.09 141 GLU A CA 1
ATOM 1056 C C . GLU A 1 141 ? -6.780 -13.502 -34.069 1.00 51.09 141 GLU A C 1
ATOM 1058 O O . GLU A 1 141 ? -6.666 -14.717 -33.876 1.00 51.09 141 GLU A O 1
ATOM 1063 N N . SER A 1 142 ? -7.965 -12.892 -34.048 1.00 46.97 142 SER A N 1
ATOM 1064 C CA . SER A 1 142 ? -9.219 -13.620 -34.139 1.00 46.97 142 SER A CA 1
ATOM 1065 C C . SER A 1 142 ? -9.149 -14.469 -35.403 1.00 46.97 142 SER A C 1
ATOM 1067 O O . SER A 1 142 ? -9.116 -13.922 -36.508 1.00 46.97 142 SER A O 1
ATOM 1069 N N . LYS A 1 143 ? -9.069 -15.795 -35.238 1.00 46.75 143 LYS A N 1
ATOM 1070 C CA . LYS A 1 143 ? -9.177 -16.734 -36.358 1.00 46.75 143 LYS A CA 1
ATOM 1071 C C . LYS A 1 143 ? -10.477 -16.441 -37.126 1.00 46.75 143 LYS A C 1
ATOM 1073 O O . LYS A 1 143 ? -11.488 -16.197 -36.462 1.00 46.75 143 LYS A O 1
ATOM 1078 N N . PRO A 1 144 ? -10.432 -16.451 -38.471 1.00 56.91 144 PRO A N 1
ATOM 1079 C CA . PRO A 1 144 ? -11.597 -16.199 -39.316 1.00 56.91 144 PRO A CA 1
ATOM 1080 C C . PRO A 1 144 ? -12.707 -17.234 -39.110 1.00 56.91 144 PRO A C 1
ATOM 1082 O O . PRO A 1 144 ? -12.387 -18.388 -38.731 1.00 56.91 144 PRO A O 1
#

Sequence (144 aa):
VYASDPVAEPDRRLIEGLFGCLGKVFWLVEEDQLNLVTALSGSGPAYFFYFMEQLEAAAVAIGMDRDLARLLVLETGIGSMALAESGKGAFRHLREQVASPGGTTAAALSHLARAEFSDLIVAAVRAAYERGRDLAQPPSESKP

Secondary structure (DSSP, 8-state):
---SSPPPHHHHHHHHHHHHTTS-----SSTHHHHHHIIIIISHHHHHHHHHHHHHHHHHHTT--HHHHHHHHHHHHHHHHHHHHT--S-HHHHHHHT--TTSHHHHHHHHHHHTTHHHHHHHHHHHHHHHHHHHHSPPP----

Radius of gyration: 20.37 Å; Cα contacts (8 Å, |Δi|>4): 64; chains: 1; bounding box: 46×31×64 Å